Protein AF-M2MR35-F1 (afdb_monomer_lite)

Structure (mmCIF, N/CA/C/O backbone):
data_AF-M2MR35-F1
#
_entry.id   AF-M2MR35-F1
#
loop_
_atom_site.group_PDB
_atom_site.id
_atom_site.type_symbol
_atom_site.label_atom_id
_atom_site.label_alt_id
_atom_site.label_comp_id
_atom_site.label_asym_id
_atom_site.label_entity_id
_atom_site.label_seq_id
_atom_site.pdbx_PDB_ins_code
_atom_site.Cartn_x
_atom_site.Cartn_y
_atom_site.Cartn_z
_atom_site.occupancy
_atom_site.B_iso_or_equiv
_atom_site.auth_seq_id
_atom_site.auth_comp_id
_atom_site.auth_asym_id
_atom_site.auth_atom_id
_atom_site.pdbx_PDB_model_num
ATOM 1 N N . MET A 1 1 ? 11.021 -14.041 -24.058 1.00 73.75 1 MET A N 1
ATOM 2 C CA . MET A 1 1 ? 11.510 -12.742 -24.565 1.00 73.75 1 MET A CA 1
ATOM 3 C C . MET A 1 1 ? 12.228 -12.062 -23.412 1.00 73.75 1 MET A C 1
ATOM 5 O O . MET A 1 1 ? 11.643 -12.009 -22.340 1.00 73.75 1 MET A O 1
ATOM 9 N N . ASP A 1 2 ? 13.480 -11.635 -23.584 1.00 91.75 2 ASP A N 1
ATOM 10 C CA . ASP A 1 2 ? 14.210 -10.903 -22.538 1.00 91.75 2 ASP A CA 1
ATOM 11 C C . ASP A 1 2 ? 13.987 -9.398 -22.719 1.00 91.75 2 ASP A C 1
ATOM 13 O O . ASP A 1 2 ? 14.607 -8.738 -23.559 1.00 91.75 2 ASP A O 1
ATOM 17 N N . THR A 1 3 ? 13.042 -8.866 -21.951 1.00 89.44 3 THR A N 1
ATOM 18 C CA . THR A 1 3 ? 12.649 -7.457 -21.991 1.00 89.44 3 THR A CA 1
ATOM 19 C C . THR A 1 3 ? 13.750 -6.545 -21.454 1.00 89.44 3 THR A C 1
ATOM 21 O O . THR A 1 3 ? 13.911 -5.430 -21.946 1.00 89.44 3 THR A O 1
ATOM 24 N N . GLY A 1 4 ? 14.539 -7.013 -20.481 1.00 91.06 4 GLY A N 1
ATOM 25 C CA . GLY A 1 4 ? 15.623 -6.235 -19.885 1.00 91.06 4 GLY A CA 1
ATOM 26 C C . GLY A 1 4 ? 16.752 -5.998 -20.884 1.00 91.06 4 GLY A C 1
ATOM 27 O O . GLY A 1 4 ? 17.189 -4.861 -21.071 1.00 91.06 4 GLY A O 1
ATOM 28 N N . ALA A 1 5 ? 17.167 -7.049 -21.595 1.00 94.25 5 ALA A N 1
ATOM 29 C CA . ALA A 1 5 ? 18.158 -6.936 -22.663 1.00 94.25 5 ALA A CA 1
ATOM 30 C C . ALA A 1 5 ? 17.674 -6.039 -23.815 1.00 94.25 5 ALA A C 1
ATOM 32 O O . ALA A 1 5 ? 18.457 -5.261 -24.362 1.00 94.25 5 ALA A O 1
ATOM 33 N N . TYR A 1 6 ? 16.388 -6.110 -24.171 1.00 94.94 6 TYR A N 1
ATOM 34 C CA . TYR A 1 6 ? 15.805 -5.246 -25.199 1.00 94.94 6 TYR A CA 1
ATOM 35 C C . TYR A 1 6 ? 15.816 -3.766 -24.791 1.00 94.94 6 TYR A C 1
ATOM 37 O O . TYR A 1 6 ? 16.275 -2.925 -25.558 1.00 94.94 6 TYR A O 1
ATOM 45 N N . LEU A 1 7 ? 15.382 -3.439 -23.571 1.00 93.12 7 LEU A N 1
ATOM 46 C CA . LEU A 1 7 ? 15.344 -2.055 -23.087 1.00 93.12 7 LEU A CA 1
ATOM 47 C C . LEU A 1 7 ? 16.744 -1.444 -22.961 1.00 93.12 7 LEU A C 1
ATOM 49 O O . LEU A 1 7 ? 16.938 -0.279 -23.301 1.00 93.12 7 LEU A O 1
ATOM 53 N N . ARG A 1 8 ? 17.744 -2.231 -22.547 1.00 93.19 8 ARG A N 1
ATOM 54 C CA . ARG A 1 8 ? 19.142 -1.772 -22.501 1.00 93.19 8 ARG A CA 1
ATOM 55 C C . ARG A 1 8 ? 19.689 -1.433 -23.886 1.00 93.19 8 ARG A C 1
ATOM 57 O O . ARG A 1 8 ? 20.369 -0.425 -24.037 1.00 93.19 8 ARG A O 1
ATOM 64 N N . LYS A 1 9 ? 19.342 -2.218 -24.915 1.00 94.56 9 LYS A N 1
ATOM 65 C CA . LYS A 1 9 ? 19.669 -1.884 -26.316 1.00 94.56 9 LYS A CA 1
ATOM 66 C C . LYS A 1 9 ? 19.029 -0.569 -26.771 1.00 94.56 9 LYS A C 1
ATOM 68 O O . LYS A 1 9 ? 19.589 0.096 -27.632 1.00 94.56 9 LYS A O 1
ATOM 73 N N . GLN A 1 10 ? 17.895 -0.194 -26.180 1.00 92.44 10 GLN A N 1
ATOM 74 C CA . GLN A 1 10 ? 17.200 1.073 -26.431 1.00 92.44 10 GLN A CA 1
ATOM 75 C C . GLN A 1 10 ? 17.693 2.229 -25.535 1.00 92.44 10 GLN A C 1
ATOM 77 O O . GLN A 1 10 ? 17.080 3.291 -25.507 1.00 92.44 10 GLN A O 1
ATOM 82 N N . GLY A 1 11 ? 18.793 2.046 -24.795 1.00 90.81 11 GLY A N 1
ATOM 83 C CA . GLY A 1 11 ? 19.408 3.105 -23.990 1.00 90.81 11 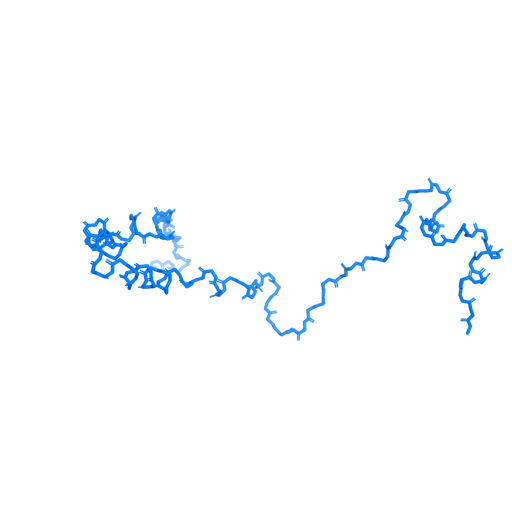GLY A CA 1
ATOM 84 C C . GLY A 1 11 ? 18.918 3.196 -22.544 1.00 90.81 11 GLY A C 1
ATOM 85 O O . GLY A 1 11 ? 19.295 4.127 -21.834 1.00 90.81 11 GLY A O 1
ATOM 86 N N . TRP A 1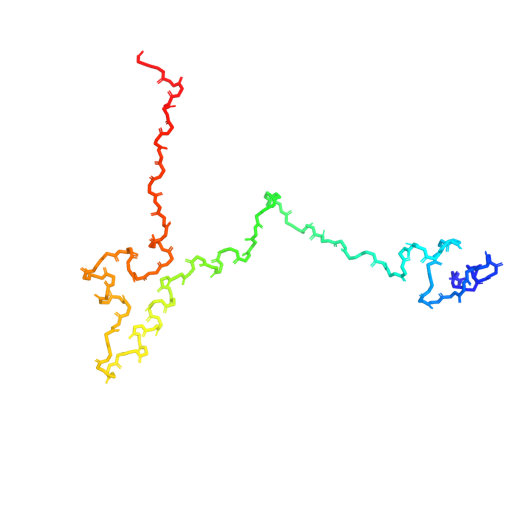 12 ? 18.115 2.242 -22.064 1.00 92.62 12 TRP A N 1
ATOM 87 C CA . TRP A 1 12 ? 17.792 2.177 -20.639 1.00 92.62 12 TRP A CA 1
ATOM 88 C C . TRP A 1 12 ? 19.016 1.756 -19.815 1.00 92.62 12 TRP A C 1
ATOM 90 O O . TRP A 1 12 ? 19.657 0.744 -20.097 1.00 92.62 12 TRP A O 1
ATOM 100 N N . LEU A 1 13 ? 19.300 2.504 -18.748 1.00 90.31 13 LEU A N 1
ATOM 101 C CA . LEU A 1 13 ? 20.455 2.291 -17.863 1.00 90.31 13 LEU A CA 1
ATOM 102 C C . LEU A 1 13 ? 20.337 1.034 -16.978 1.00 90.31 13 LEU A C 1
ATOM 104 O O . LEU A 1 13 ? 21.307 0.635 -16.335 1.00 90.31 13 LEU A O 1
ATOM 108 N N . GLY A 1 14 ? 19.169 0.389 -16.959 1.00 90.62 14 GLY A N 1
ATOM 109 C CA . GLY A 1 14 ? 18.901 -0.817 -16.180 1.00 90.62 14 GLY A CA 1
ATOM 110 C C . GLY A 1 14 ? 18.214 -0.540 -14.845 1.00 90.62 14 GLY A C 1
ATOM 111 O O . GLY A 1 14 ? 17.762 0.574 -14.565 1.00 90.62 14 GLY A O 1
ATOM 112 N N . ASP A 1 15 ? 18.116 -1.581 -14.020 1.00 89.06 15 ASP A N 1
ATOM 113 C CA . ASP A 1 15 ? 17.369 -1.534 -12.765 1.00 89.06 15 ASP A CA 1
ATOM 114 C C . ASP A 1 15 ? 17.819 -0.380 -11.860 1.00 89.06 15 ASP A C 1
ATOM 116 O O . ASP A 1 15 ? 18.998 -0.033 -11.775 1.00 89.06 15 ASP A O 1
ATOM 120 N N . GLY A 1 16 ? 16.852 0.257 -11.200 1.00 87.94 16 GLY A N 1
ATOM 121 C CA . GLY A 1 16 ? 17.085 1.452 -10.385 1.00 87.94 16 GLY A CA 1
ATOM 122 C C . GLY A 1 16 ? 17.079 2.773 -11.164 1.00 87.94 16 GLY A C 1
ATOM 123 O O . GLY A 1 16 ? 17.061 3.836 -10.537 1.00 87.94 16 GLY A O 1
ATOM 124 N N . HIS A 1 17 ? 17.005 2.734 -12.497 1.00 89.94 17 HIS A N 1
ATOM 125 C CA . HIS A 1 17 ? 16.874 3.916 -13.345 1.00 89.94 17 HIS A CA 1
ATOM 126 C C . HIS A 1 17 ? 15.488 3.984 -13.983 1.00 89.94 17 HIS A C 1
ATOM 128 O O . HIS A 1 17 ? 14.904 2.968 -14.360 1.00 89.94 17 HIS A O 1
ATOM 134 N N . SER A 1 18 ? 14.953 5.197 -14.107 1.00 91.50 18 SER A N 1
ATOM 135 C CA . SER A 1 18 ? 13.700 5.420 -14.822 1.00 91.50 18 SER A CA 1
ATOM 136 C C . SER A 1 18 ? 13.884 5.164 -16.315 1.00 91.50 18 SER A C 1
ATOM 138 O O . SER A 1 18 ? 14.987 5.300 -16.839 1.00 91.50 18 SER A O 1
ATOM 140 N N . LEU A 1 19 ? 12.788 4.863 -17.009 1.00 90.38 19 LEU A N 1
ATOM 141 C CA . LEU A 1 19 ? 12.762 4.866 -18.478 1.00 90.38 19 LEU A CA 1
ATOM 142 C C . LEU A 1 19 ? 12.783 6.286 -19.067 1.00 90.38 19 LEU A C 1
ATOM 144 O O . LEU A 1 19 ? 13.000 6.456 -20.259 1.00 90.38 19 LEU A O 1
ATOM 148 N N . ASP A 1 20 ? 12.546 7.300 -18.236 1.00 89.06 20 ASP A N 1
ATOM 149 C CA . A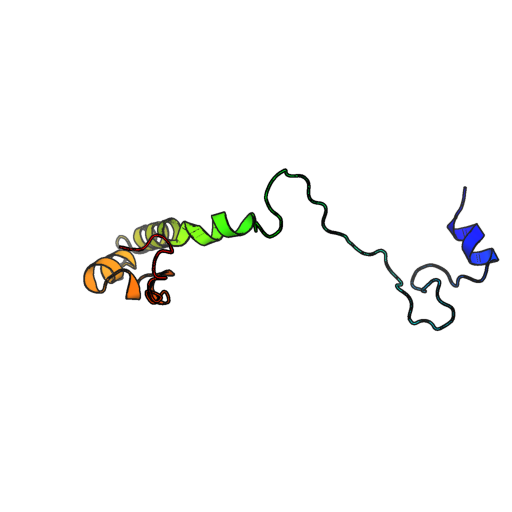SP A 1 20 ? 12.624 8.704 -18.625 1.00 89.06 20 ASP A CA 1
ATOM 150 C C . ASP A 1 20 ? 14.077 9.158 -18.844 1.00 89.06 20 ASP A C 1
ATOM 152 O O . ASP A 1 20 ? 14.967 8.830 -18.055 1.00 89.06 20 ASP A O 1
ATOM 156 N N . HIS A 1 21 ? 14.278 9.988 -19.867 1.00 82.75 21 HIS A N 1
ATOM 157 C CA . HIS A 1 21 ? 15.555 10.601 -20.222 1.00 82.75 21 HIS A CA 1
ATOM 158 C C . HIS A 1 21 ? 15.997 11.689 -19.234 1.00 82.75 21 HIS A C 1
ATOM 160 O O . HIS A 1 21 ? 17.189 11.959 -19.117 1.00 82.75 21 HIS A O 1
ATOM 166 N N . THR A 1 22 ? 15.060 12.318 -18.513 1.00 85.94 22 THR A N 1
ATOM 167 C CA . THR A 1 22 ? 15.366 13.416 -17.575 1.00 85.94 22 THR A CA 1
ATOM 168 C C . THR A 1 22 ? 15.612 12.952 -16.136 1.00 85.94 22 THR A C 1
ATOM 170 O O . THR A 1 22 ? 15.880 13.770 -15.256 1.00 85.94 22 THR A O 1
ATOM 173 N N . GLY A 1 23 ? 15.527 11.640 -15.881 1.00 80.94 23 GLY A N 1
ATOM 174 C CA . GLY A 1 23 ? 15.739 11.042 -14.560 1.00 80.94 23 GLY A CA 1
ATOM 175 C C . GLY A 1 23 ? 14.630 11.327 -13.540 1.00 80.94 23 GLY A C 1
ATOM 176 O O . GLY A 1 23 ? 14.794 10.998 -12.363 1.00 80.94 23 GLY A O 1
ATOM 177 N N . LYS A 1 24 ? 13.509 11.925 -13.968 1.00 88.56 24 LYS A N 1
ATOM 178 C CA . LYS A 1 24 ? 12.358 12.275 -13.115 1.00 88.56 24 LYS A CA 1
ATOM 179 C C . LYS A 1 24 ? 11.262 11.210 -13.130 1.00 88.56 24 LYS A C 1
ATOM 181 O O . LYS A 1 24 ? 10.319 11.286 -12.346 1.00 88.56 24 LYS A O 1
ATOM 186 N N . GLY A 1 25 ? 11.369 10.228 -14.022 1.00 89.56 25 GLY A N 1
ATOM 187 C CA . GLY A 1 25 ? 10.404 9.144 -14.139 1.00 89.56 25 GLY A CA 1
ATOM 188 C C . GLY A 1 25 ? 10.399 8.190 -12.941 1.00 89.56 25 GLY A C 1
ATOM 189 O O . GLY A 1 25 ? 11.330 8.116 -12.136 1.00 89.56 25 GLY A O 1
ATOM 190 N N . ILE A 1 26 ? 9.336 7.395 -12.855 1.00 90.50 26 ILE A N 1
ATOM 191 C CA . ILE A 1 26 ? 9.212 6.333 -11.858 1.00 90.50 26 ILE A CA 1
ATOM 192 C C . ILE A 1 26 ? 10.273 5.245 -12.085 1.00 90.50 26 ILE A C 1
ATOM 194 O O . ILE A 1 26 ? 10.458 4.741 -13.190 1.00 90.50 26 ILE A O 1
ATOM 198 N N . LYS A 1 27 ? 10.986 4.887 -11.014 1.00 91.81 27 LYS A N 1
ATOM 199 C CA . LYS A 1 27 ? 12.025 3.838 -11.011 1.00 91.81 27 LYS A CA 1
ATOM 200 C C . LYS A 1 27 ? 11.489 2.474 -10.578 1.00 91.81 27 LYS A C 1
ATOM 202 O O . LYS A 1 27 ? 12.150 1.460 -10.763 1.00 91.81 27 LYS A O 1
ATOM 207 N N . ARG A 1 28 ? 10.321 2.461 -9.932 1.00 89.06 28 ARG A N 1
ATOM 208 C CA . ARG A 1 28 ? 9.664 1.267 -9.398 1.00 89.06 28 ARG A CA 1
ATOM 209 C C . ARG A 1 28 ? 8.205 1.244 -9.854 1.00 89.06 28 ARG A C 1
ATOM 211 O O . ARG A 1 28 ? 7.612 2.319 -9.966 1.00 89.06 28 ARG A O 1
ATOM 218 N N . PRO A 1 29 ? 7.626 0.056 -10.094 1.00 88.75 29 PRO A N 1
ATOM 219 C CA . PRO A 1 29 ? 6.211 -0.070 -10.412 1.00 88.75 29 PRO A CA 1
ATOM 220 C C . PRO A 1 29 ? 5.332 0.527 -9.312 1.00 88.75 29 PRO A C 1
ATOM 222 O O . PRO A 1 29 ? 5.648 0.425 -8.125 1.00 88.75 29 PRO A O 1
ATOM 225 N N . LEU A 1 30 ? 4.213 1.128 -9.712 1.00 90.62 30 LEU A N 1
ATOM 226 C CA . LEU A 1 30 ? 3.215 1.606 -8.766 1.00 90.62 30 LEU A CA 1
ATOM 227 C C . LEU A 1 30 ? 2.462 0.414 -8.177 1.00 90.62 30 LEU A C 1
ATOM 229 O O . LEU A 1 30 ? 1.943 -0.432 -8.906 1.00 90.62 30 LEU A O 1
ATOM 233 N N . LEU A 1 31 ? 2.373 0.376 -6.851 1.00 93.38 31 LEU A N 1
ATOM 234 C CA . LEU A 1 31 ? 1.475 -0.540 -6.164 1.00 93.38 31 LEU A CA 1
ATOM 235 C C . LEU A 1 31 ? 0.080 0.076 -6.165 1.00 93.38 31 LEU A C 1
ATOM 237 O O . LEU A 1 31 ? -0.150 1.118 -5.554 1.00 93.38 31 LEU A O 1
ATOM 241 N N . VAL A 1 32 ? -0.845 -0.568 -6.871 1.00 90.19 32 VAL A N 1
ATOM 242 C CA . VAL A 1 32 ? -2.241 -0.138 -6.942 1.00 90.19 32 VAL A CA 1
ATOM 243 C C . VAL A 1 32 ? -3.075 -1.038 -6.042 1.00 90.19 32 VAL A C 1
ATOM 245 O O . VAL A 1 32 ? -2.977 -2.264 -6.107 1.00 90.19 32 VAL A O 1
ATOM 248 N N . SER A 1 33 ? -3.908 -0.428 -5.199 1.00 85.69 33 SER A N 1
ATOM 249 C CA . SER A 1 33 ? -4.860 -1.177 -4.383 1.00 85.69 33 SER A CA 1
ATOM 250 C C . SER A 1 33 ? -5.897 -1.849 -5.281 1.00 85.69 33 SER A C 1
ATOM 252 O O . SER A 1 33 ? -6.565 -1.189 -6.079 1.00 85.69 33 SER A O 1
ATOM 254 N N . LYS A 1 34 ? -6.041 -3.171 -5.157 1.00 86.75 34 LYS A N 1
ATOM 255 C CA . LYS A 1 34 ? -7.053 -3.939 -5.883 1.00 86.75 34 LYS A CA 1
ATOM 256 C C . LYS A 1 34 ? -8.294 -4.104 -5.014 1.00 86.75 34 LYS A C 1
ATOM 258 O O . LYS A 1 34 ? -8.238 -4.726 -3.954 1.00 86.75 34 LYS A O 1
ATOM 263 N N . LYS A 1 35 ? -9.438 -3.630 -5.509 1.00 85.00 35 LYS A N 1
ATOM 264 C CA . LYS A 1 35 ? -10.745 -3.937 -4.923 1.00 85.00 35 LYS A CA 1
ATOM 265 C C . LYS A 1 35 ? -11.166 -5.348 -5.331 1.00 85.00 35 LYS A C 1
ATOM 267 O O . LYS A 1 35 ? -11.297 -5.640 -6.515 1.00 85.00 35 LYS A O 1
ATOM 272 N N . VAL A 1 36 ? -11.332 -6.226 -4.347 1.00 86.44 36 VAL A N 1
ATOM 273 C CA . VAL A 1 36 ? -11.717 -7.639 -4.552 1.00 86.44 36 VAL A CA 1
ATOM 274 C C . VAL A 1 36 ? -13.172 -7.897 -4.131 1.00 86.44 36 VAL A C 1
ATOM 276 O O . VAL A 1 36 ? -13.707 -8.971 -4.364 1.00 86.44 36 VAL A O 1
ATOM 279 N N . ASP A 1 37 ? -13.839 -6.912 -3.532 1.00 82.62 37 ASP A N 1
ATOM 280 C CA . ASP A 1 37 ? -15.208 -7.033 -3.030 1.00 82.62 37 ASP A CA 1
ATOM 281 C C . ASP A 1 37 ? -16.230 -6.242 -3.859 1.00 82.62 37 ASP A C 1
ATOM 283 O O . ASP A 1 37 ? -15.892 -5.473 -4.762 1.00 82.62 37 ASP A O 1
ATOM 287 N N . VAL A 1 38 ? -17.502 -6.403 -3.494 1.00 86.38 38 VAL A N 1
ATOM 288 C CA . VAL A 1 38 ? -18.655 -5.692 -4.071 1.00 86.38 38 VAL A CA 1
ATOM 289 C C . VAL A 1 38 ? -19.050 -4.468 -3.219 1.00 86.38 38 VAL A C 1
ATOM 291 O O . VAL A 1 38 ? -20.027 -3.793 -3.511 1.00 86.38 38 VAL A O 1
ATOM 294 N N . LEU A 1 39 ? -18.286 -4.130 -2.172 1.00 82.81 39 LEU A N 1
ATOM 295 C CA . LEU A 1 39 ? -18.638 -3.053 -1.234 1.00 82.81 39 LEU A CA 1
ATOM 296 C C . LEU A 1 39 ? -18.483 -1.663 -1.871 1.00 82.81 39 LEU A C 1
ATOM 298 O O . LEU A 1 39 ? -17.830 -1.508 -2.901 1.00 82.81 39 LEU A O 1
ATOM 302 N N . GLY A 1 40 ? -19.075 -0.633 -1.267 1.00 81.12 40 GLY A N 1
ATOM 303 C CA . GLY A 1 40 ? -18.881 0.749 -1.714 1.00 81.12 40 GLY A CA 1
ATOM 304 C C . GLY A 1 40 ? -17.412 1.187 -1.631 1.00 81.12 40 GLY A C 1
ATOM 305 O O . GLY A 1 40 ? -16.661 0.742 -0.761 1.00 81.12 40 GLY A O 1
ATOM 306 N N . VAL A 1 41 ? -16.988 2.071 -2.537 1.00 79.88 41 VAL A N 1
ATOM 307 C CA . VAL A 1 41 ? -15.660 2.704 -2.462 1.00 79.88 41 VAL A CA 1
ATOM 308 C C . VAL A 1 41 ? -15.591 3.566 -1.197 1.00 79.88 41 VAL A C 1
ATOM 310 O O . VAL A 1 41 ? -16.536 4.283 -0.887 1.00 79.88 41 VAL A O 1
ATOM 313 N N . GLY A 1 42 ? -14.483 3.483 -0.455 1.00 72.75 42 GLY A N 1
ATOM 314 C CA . GLY A 1 42 ? -14.292 4.214 0.807 1.00 72.75 42 GLY A CA 1
ATOM 315 C C . GLY A 1 42 ? -14.716 3.450 2.066 1.00 72.75 42 GLY A C 1
ATOM 316 O O . GLY A 1 42 ? -14.472 3.928 3.172 1.00 72.75 42 GLY A O 1
ATOM 317 N N . LEU A 1 43 ? -15.288 2.246 1.930 1.00 69.00 43 LEU A N 1
ATOM 318 C CA . LEU A 1 43 ? -15.593 1.397 3.079 1.00 69.00 43 LEU A CA 1
ATOM 319 C C . LEU A 1 43 ? -14.301 0.765 3.626 1.00 69.00 43 LEU A C 1
ATOM 321 O O . LEU A 1 43 ? -13.809 -0.253 3.133 1.00 69.00 43 LEU A O 1
ATOM 325 N N . ASN A 1 44 ? -13.722 1.389 4.648 1.00 66.06 44 ASN A N 1
ATOM 326 C CA . ASN A 1 44 ? -12.543 0.873 5.331 1.00 66.06 44 ASN A CA 1
ATOM 327 C C . ASN A 1 44 ? -12.924 -0.373 6.148 1.00 66.06 44 ASN A C 1
ATOM 329 O O . ASN A 1 44 ? -13.528 -0.277 7.212 1.00 66.06 44 ASN A O 1
ATOM 333 N N . LYS A 1 45 ? -12.530 -1.567 5.681 1.00 60.84 45 LYS A N 1
ATOM 334 C CA . LYS A 1 45 ? -12.772 -2.841 6.397 1.00 60.84 45 LYS A CA 1
ATOM 335 C C . LYS A 1 45 ? -12.213 -2.852 7.823 1.00 60.84 45 LYS A C 1
ATOM 337 O O . LYS A 1 45 ? -12.728 -3.556 8.683 1.00 60.84 45 LYS A O 1
ATOM 342 N N . HIS A 1 46 ? -11.179 -2.053 8.079 1.00 58.88 46 HIS A N 1
ATOM 343 C CA . HIS A 1 46 ? -10.568 -1.921 9.399 1.00 58.88 46 HIS A CA 1
ATOM 344 C C . HIS A 1 46 ? -11.381 -1.060 10.377 1.00 58.88 46 HIS A C 1
ATOM 346 O O . HIS A 1 46 ? -11.123 -1.126 11.576 1.00 58.88 46 HIS A O 1
ATOM 352 N N . THR A 1 47 ? -12.385 -0.305 9.915 1.00 57.34 47 THR A N 1
ATOM 353 C CA . THR A 1 47 ? -13.224 0.512 10.805 1.00 57.34 47 THR A CA 1
ATOM 354 C C . THR A 1 47 ? -14.101 -0.353 11.715 1.00 57.34 47 THR A C 1
ATOM 356 O O . THR A 1 47 ? -14.247 -0.053 12.896 1.00 57.34 47 THR A O 1
ATOM 359 N N . ALA A 1 48 ? -14.553 -1.517 11.237 1.00 54.81 48 ALA A N 1
ATOM 360 C CA . ALA A 1 48 ? -15.311 -2.463 12.062 1.00 54.81 48 ALA A CA 1
ATOM 361 C C . ALA A 1 48 ? -14.499 -3.012 13.259 1.00 54.81 48 ALA A C 1
ATOM 363 O O . ALA A 1 48 ? -15.071 -3.437 14.261 1.00 54.81 48 ALA A O 1
ATOM 364 N N . VAL A 1 49 ? -13.160 -2.981 13.183 1.00 54.50 49 VAL A N 1
ATOM 365 C CA . VAL A 1 49 ? -12.270 -3.351 14.299 1.00 54.50 49 VAL A CA 1
ATOM 366 C C . VAL A 1 49 ? -12.054 -2.166 15.253 1.00 54.50 49 VAL A C 1
ATOM 368 O O . VAL A 1 49 ? -11.896 -2.374 16.455 1.00 54.50 49 VAL A O 1
ATOM 371 N N . SER A 1 50 ? -12.116 -0.917 14.769 1.00 55.50 50 SER A N 1
ATOM 372 C CA . SER A 1 50 ? -12.119 0.270 15.642 1.00 55.50 50 SER A CA 1
ATOM 373 C C . SER A 1 50 ? -13.431 0.468 16.415 1.00 55.50 50 SER A C 1
ATOM 375 O O . SER A 1 50 ? -13.413 1.105 17.467 1.00 55.50 50 SER A O 1
ATOM 377 N N . ASP A 1 51 ? -14.535 -0.134 15.962 1.00 57.47 51 ASP A N 1
ATOM 378 C CA . ASP A 1 51 ? -15.857 -0.044 16.607 1.00 57.47 51 ASP A CA 1
ATOM 379 C C . ASP A 1 51 ? -15.995 -0.904 17.879 1.00 57.47 51 ASP A C 1
ATOM 381 O O . ASP A 1 51 ? -16.993 -0.837 18.597 1.00 57.47 51 ASP A O 1
ATOM 385 N N . GLN A 1 52 ? -14.975 -1.686 18.233 1.00 73.56 52 GLN A N 1
ATOM 386 C CA . GLN A 1 52 ? -14.988 -2.573 19.401 1.00 73.56 52 GLN A CA 1
ATOM 387 C C . GLN A 1 52 ? -14.519 -1.886 20.695 1.00 73.56 52 GLN A C 1
ATOM 389 O O . GLN A 1 52 ? -13.862 -2.486 21.550 1.00 73.56 52 GLN A O 1
ATOM 394 N N . TRP A 1 53 ? -14.855 -0.607 20.869 1.00 70.12 53 TRP A N 1
ATOM 395 C CA . TRP A 1 53 ? -14.529 0.155 22.081 1.00 70.12 53 TRP A CA 1
ATOM 396 C C . TRP A 1 53 ? -15.057 -0.532 23.355 1.00 70.12 53 TRP A C 1
ATOM 398 O O . TRP A 1 53 ? -14.391 -0.519 24.390 1.00 70.12 53 TRP A O 1
ATOM 408 N N . TRP A 1 54 ? -16.220 -1.182 23.260 1.00 72.38 54 TRP A N 1
ATOM 409 C CA . TRP A 1 54 ? -16.863 -1.894 24.360 1.00 72.38 54 TRP A CA 1
ATOM 410 C C . TRP A 1 54 ? -16.085 -3.153 24.770 1.00 72.38 54 TRP A C 1
ATOM 412 O O . TRP A 1 54 ? -15.934 -3.402 25.961 1.00 72.38 54 TRP A O 1
ATOM 422 N N . LEU A 1 55 ? -15.514 -3.899 23.814 1.00 80.50 55 LEU A N 1
ATOM 423 C CA . LEU A 1 55 ? -14.660 -5.067 24.082 1.00 80.50 55 LEU A CA 1
ATOM 424 C C . LEU A 1 55 ? -13.386 -4.663 24.819 1.00 80.50 55 LEU A C 1
ATOM 426 O O . LEU A 1 55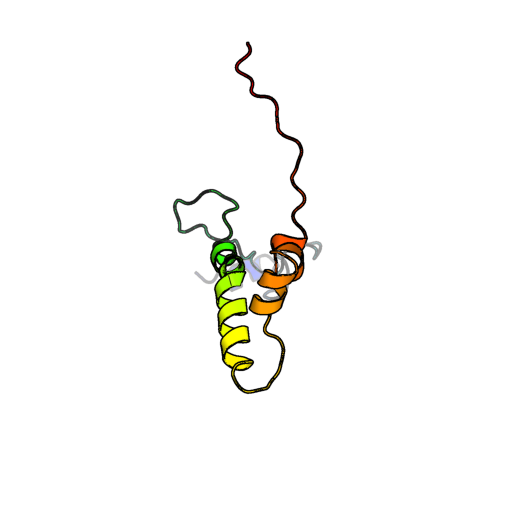 ? -12.968 -5.344 25.750 1.00 80.50 55 LEU A O 1
ATOM 430 N N . ARG A 1 56 ? -12.792 -3.523 24.446 1.00 77.25 56 ARG A N 1
ATOM 431 C CA . ARG A 1 56 ? -11.622 -2.976 25.146 1.00 77.25 56 ARG A CA 1
ATOM 432 C C . ARG A 1 56 ? -11.966 -2.536 26.567 1.00 77.25 56 ARG A C 1
ATOM 434 O O . ARG A 1 56 ? -11.210 -2.838 27.483 1.00 77.25 56 ARG A O 1
ATOM 441 N N . ALA A 1 57 ? -13.093 -1.847 26.751 1.00 76.50 57 ALA A N 1
ATOM 442 C CA . ALA A 1 57 ? -13.560 -1.438 28.075 1.00 76.50 57 ALA A CA 1
ATOM 443 C C . ALA A 1 57 ? -13.883 -2.653 28.965 1.00 76.50 57 ALA A C 1
ATOM 445 O O . ALA A 1 57 ? -13.567 -2.647 30.153 1.00 76.50 57 ALA A O 1
ATOM 446 N N . PHE A 1 58 ? -14.453 -3.710 28.380 1.00 81.56 58 PHE A N 1
ATOM 447 C CA . PHE A 1 58 ? -14.728 -4.977 29.054 1.00 81.56 58 PHE A CA 1
ATOM 448 C C . PHE A 1 58 ? -13.440 -5.708 29.472 1.00 81.56 58 PHE A C 1
ATOM 450 O O . PHE A 1 58 ? -13.299 -6.065 30.640 1.00 81.56 58 PHE A O 1
ATOM 457 N N . ASP A 1 59 ? -12.463 -5.855 28.569 1.00 85.38 59 ASP A N 1
ATOM 458 C CA . ASP A 1 59 ? -11.151 -6.460 28.863 1.00 85.38 59 ASP A CA 1
ATOM 459 C C . ASP A 1 59 ? -10.373 -5.672 29.933 1.00 85.38 59 ASP A C 1
ATOM 461 O O . ASP A 1 59 ? -9.789 -6.244 30.854 1.00 85.38 59 ASP A O 1
ATOM 465 N N . GLN A 1 60 ? -10.415 -4.338 29.876 1.00 81.44 60 GLN A N 1
ATOM 466 C CA . GLN A 1 60 ? -9.848 -3.484 30.925 1.00 81.44 60 GLN A CA 1
ATOM 467 C C . GLN A 1 60 ? -10.562 -3.662 32.269 1.00 81.44 60 GLN A C 1
ATOM 469 O O . GLN A 1 60 ? -9.903 -3.686 33.306 1.00 81.44 60 GLN A O 1
ATOM 474 N N . GLY A 1 61 ? -11.888 -3.819 32.259 1.00 82.31 61 GLY A N 1
ATOM 475 C CA . GLY A 1 61 ? -12.667 -4.129 33.455 1.00 82.31 61 GLY A CA 1
ATOM 476 C C . GLY A 1 61 ? -12.242 -5.448 34.099 1.00 82.31 61 GLY A C 1
ATOM 477 O O . GLY A 1 61 ? -12.022 -5.486 35.306 1.00 82.31 61 GLY A O 1
ATOM 478 N N . LEU A 1 62 ? -12.044 -6.501 33.299 1.00 84.94 62 LEU A N 1
ATOM 479 C CA . LEU A 1 62 ? -11.553 -7.795 33.786 1.00 84.94 62 LEU A CA 1
ATOM 480 C C . LEU A 1 62 ? -10.141 -7.698 34.375 1.00 84.94 62 LEU A C 1
ATOM 482 O O . LEU A 1 62 ? -9.878 -8.278 35.422 1.00 84.94 62 LEU A O 1
ATOM 486 N N . LYS A 1 63 ? -9.243 -6.929 33.753 1.00 84.44 63 LYS A N 1
ATOM 487 C CA . LYS A 1 63 ? -7.880 -6.706 34.269 1.00 84.44 63 LYS A CA 1
ATOM 488 C C . LYS A 1 63 ? -7.848 -5.917 35.579 1.00 84.44 63 LYS A C 1
ATOM 490 O O . LYS A 1 63 ? -6.949 -6.122 36.387 1.00 84.44 63 LYS A O 1
ATOM 495 N N . ALA A 1 64 ? -8.803 -5.012 35.784 1.00 80.56 64 ALA A N 1
ATOM 496 C CA . ALA A 1 64 ? -8.938 -4.245 37.021 1.00 80.56 64 ALA A CA 1
ATOM 497 C C . ALA A 1 64 ? -9.672 -5.019 38.136 1.00 80.56 64 ALA A C 1
ATOM 499 O O . ALA A 1 64 ? -9.702 -4.583 39.290 1.00 80.56 64 ALA A O 1
ATOM 500 N N . LEU A 1 65 ? -10.269 -6.172 37.818 1.00 80.62 65 LEU A N 1
ATOM 501 C CA . LEU A 1 6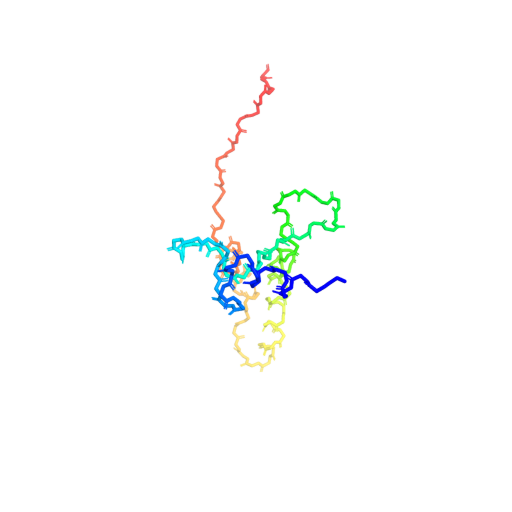5 ? -11.018 -6.972 38.775 1.00 80.62 65 LEU A CA 1
ATOM 502 C C . LEU A 1 65 ? -10.070 -7.534 39.845 1.00 80.62 65 LEU A C 1
ATOM 504 O O . LEU A 1 65 ? -9.167 -8.311 39.554 1.00 80.62 65 LEU A O 1
ATOM 508 N N . GLY A 1 66 ? -10.279 -7.125 41.097 1.00 77.69 66 GLY A N 1
ATOM 509 C CA . GLY A 1 66 ? -9.471 -7.562 42.241 1.00 77.69 66 GLY A CA 1
ATOM 510 C C . GLY A 1 66 ? -8.207 -6.737 42.509 1.00 77.69 66 GLY A C 1
ATOM 511 O O . GLY A 1 66 ? -7.553 -6.973 43.520 1.00 77.69 66 GLY A O 1
ATOM 512 N N . THR A 1 67 ? -7.878 -5.739 41.680 1.00 82.06 67 THR A N 1
ATOM 513 C CA . THR A 1 67 ? -6.714 -4.853 41.903 1.00 82.06 67 THR A CA 1
ATOM 514 C C . THR A 1 67 ? -7.051 -3.590 42.705 1.00 82.06 67 THR A C 1
ATOM 516 O O . THR A 1 67 ? -6.158 -2.814 43.038 1.00 82.06 67 THR A O 1
ATOM 519 N N . GLY A 1 68 ? -8.335 -3.360 43.007 1.00 75.75 68 GLY A N 1
ATOM 520 C CA . GLY A 1 68 ? -8.821 -2.159 43.699 1.00 75.75 68 GLY A CA 1
ATOM 521 C C . GLY A 1 68 ? -8.834 -0.892 42.834 1.00 75.75 68 GLY A C 1
ATOM 522 O O . GLY A 1 68 ? -9.191 0.177 43.325 1.00 75.75 68 GLY A O 1
ATOM 523 N N . GLN A 1 69 ? -8.461 -0.993 41.555 1.00 76.69 69 GLN A N 1
ATOM 524 C CA . GLN A 1 69 ? -8.501 0.121 40.612 1.00 76.69 69 GLN A CA 1
ATOM 525 C C . GLN A 1 69 ? -9.921 0.353 40.089 1.00 76.69 69 GLN A C 1
ATOM 527 O O . GLN A 1 69 ? -10.680 -0.584 39.842 1.00 76.69 69 GLN A O 1
ATOM 532 N N . GLU A 1 70 ? -10.283 1.621 39.899 1.00 73.56 70 GLU A N 1
ATOM 533 C CA . GLU A 1 70 ? -11.582 1.980 39.338 1.00 73.56 70 GLU A CA 1
ATOM 534 C C . GLU A 1 70 ? -11.635 1.594 37.852 1.00 73.56 70 GLU A C 1
ATOM 536 O O . GLU A 1 70 ? -10.825 2.044 37.041 1.00 73.56 70 GLU A O 1
ATOM 541 N N . SER A 1 71 ? -12.589 0.737 37.489 1.00 73.19 71 SER A N 1
ATOM 542 C CA . SER A 1 71 ? -12.760 0.288 36.107 1.00 73.19 71 SER A CA 1
ATOM 543 C C . SER A 1 71 ? -13.285 1.413 35.206 1.00 73.19 71 SER A C 1
ATOM 545 O O . SER A 1 71 ? -14.043 2.293 35.632 1.00 73.19 71 SER A O 1
ATOM 547 N N . VAL A 1 72 ? -12.959 1.339 33.916 1.00 71.69 72 VAL A N 1
ATOM 548 C CA . VAL A 1 72 ? -13.486 2.275 32.909 1.00 71.69 72 VAL A CA 1
ATOM 549 C C . VAL A 1 72 ? -15.019 2.236 32.879 1.00 71.69 72 VAL A C 1
ATOM 551 O O . VAL A 1 72 ? -15.660 3.277 32.770 1.00 71.69 72 VAL A O 1
ATOM 554 N N . LEU A 1 73 ? -15.625 1.061 33.080 1.00 73.31 73 LEU A N 1
ATOM 555 C CA . LEU A 1 73 ? -17.081 0.898 33.145 1.00 73.31 73 LEU A CA 1
ATOM 556 C C . LEU A 1 73 ? -17.702 1.598 34.362 1.00 73.31 73 LEU A C 1
ATOM 558 O O . LEU A 1 73 ? -18.732 2.252 34.218 1.00 73.31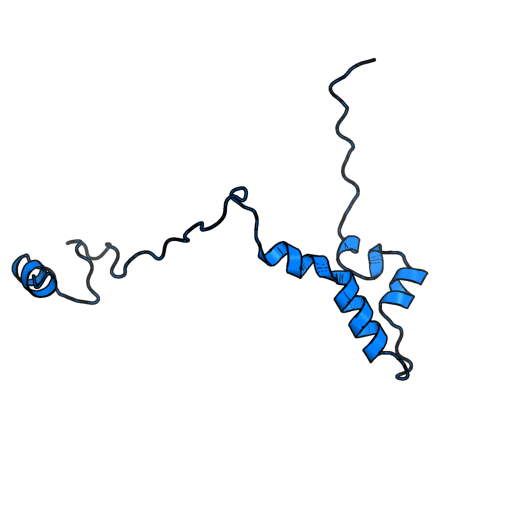 73 LEU A O 1
ATOM 562 N N . SER A 1 74 ? -17.062 1.545 35.535 1.00 76.38 74 SER A N 1
ATOM 563 C CA . SER A 1 74 ? -17.525 2.302 36.710 1.00 76.38 74 SER A CA 1
ATOM 564 C C . SER A 1 74 ? -17.450 3.817 36.499 1.00 76.38 74 SER A C 1
ATOM 566 O O . SER A 1 74 ? -18.311 4.545 36.990 1.00 76.38 74 SER A O 1
ATOM 568 N N . GLN A 1 75 ? -16.484 4.304 35.715 1.00 73.94 75 GLN A N 1
ATOM 569 C CA . GLN A 1 75 ? -16.408 5.721 35.347 1.00 73.94 75 GLN A CA 1
ATOM 570 C C . GLN A 1 75 ? -17.470 6.113 34.311 1.00 73.94 75 GLN A C 1
ATOM 572 O O . GLN A 1 75 ? -18.086 7.169 34.463 1.00 73.94 75 GLN A O 1
ATOM 577 N N . VAL A 1 76 ? -17.754 5.259 33.313 1.00 70.50 76 VAL A N 1
ATOM 578 C CA . VAL A 1 76 ? -18.900 5.438 32.392 1.00 70.50 76 VAL A CA 1
ATOM 579 C C . VAL A 1 76 ? -20.213 5.485 33.170 1.00 70.50 76 VAL A C 1
ATOM 581 O O . VAL A 1 76 ? -21.052 6.336 32.900 1.00 70.50 76 VAL A O 1
ATOM 584 N N . GLN A 1 77 ? -20.404 4.592 34.143 1.00 74.19 77 GLN A N 1
ATOM 585 C CA . GLN A 1 77 ? -21.627 4.540 34.942 1.00 74.19 77 GLN A CA 1
ATOM 586 C C . GLN A 1 77 ? -21.831 5.824 35.760 1.00 74.19 77 GLN A C 1
ATOM 588 O O . GLN A 1 77 ? -22.947 6.330 35.836 1.00 74.19 77 GLN A O 1
ATOM 593 N N . LYS A 1 78 ? -20.762 6.370 36.354 1.00 76.31 78 LYS A N 1
ATOM 594 C CA . LYS A 1 78 ? -20.826 7.585 37.185 1.00 76.31 78 LYS A CA 1
ATOM 595 C C . LYS A 1 78 ? -20.922 8.881 36.380 1.00 76.31 78 LYS A C 1
ATOM 597 O O . LYS A 1 78 ? -21.549 9.832 36.833 1.00 76.31 78 LYS A O 1
ATOM 602 N N . HIS A 1 79 ? -20.268 8.948 35.222 1.00 70.75 79 HIS A N 1
ATOM 603 C CA . HIS A 1 79 ? -20.080 10.200 34.479 1.00 70.75 79 HIS A CA 1
ATOM 604 C C . HIS A 1 79 ? -20.671 10.190 33.063 1.00 70.75 79 HIS A C 1
ATOM 606 O O . HIS A 1 79 ? -20.559 11.182 32.345 1.00 70.75 79 HIS A O 1
ATOM 612 N N . GLY A 1 80 ? -21.319 9.096 32.669 1.00 65.75 80 GLY A N 1
ATOM 613 C CA . GLY A 1 80 ? -21.867 8.893 31.335 1.00 65.75 80 GLY A CA 1
ATOM 614 C C . GLY A 1 80 ? -20.817 8.466 30.308 1.00 65.75 80 GLY A C 1
ATOM 615 O O . GLY A 1 80 ? -19.603 8.497 30.537 1.00 65.75 80 GLY A O 1
ATOM 616 N N . VAL A 1 81 ? -21.296 8.101 29.115 1.00 64.81 81 VAL A N 1
ATOM 617 C CA . VAL A 1 81 ? -20.457 7.663 27.978 1.00 64.81 81 VAL A CA 1
ATOM 618 C C . VAL A 1 81 ? -19.463 8.753 27.540 1.00 64.81 81 VAL A C 1
ATOM 620 O O . VAL A 1 81 ? -18.480 8.466 26.860 1.00 64.81 81 VAL A O 1
ATOM 623 N N . SER A 1 82 ? -19.667 9.997 27.990 1.00 61.47 82 SER A N 1
ATOM 624 C CA . SER A 1 82 ? -18.792 11.126 27.698 1.00 61.47 82 SER A CA 1
ATOM 625 C C . SER A 1 82 ? -17.394 11.020 28.314 1.00 61.47 82 SER A C 1
ATOM 627 O O . SER A 1 82 ? -16.445 11.587 27.776 1.00 61.47 82 SER A O 1
ATOM 629 N N . ARG A 1 83 ? -17.242 10.281 29.422 1.00 58.81 83 ARG A N 1
ATOM 630 C CA . ARG A 1 83 ? -15.956 10.130 30.123 1.00 58.81 83 ARG A CA 1
ATOM 631 C C . ARG A 1 83 ? -15.278 8.777 29.962 1.00 58.81 83 ARG A C 1
ATOM 633 O O . ARG A 1 83 ? -14.119 8.664 30.342 1.00 58.81 83 ARG A O 1
ATOM 640 N N . GLY A 1 84 ? -15.943 7.771 29.400 1.00 55.81 84 GLY A N 1
ATOM 641 C CA . GLY A 1 84 ? -15.391 6.412 29.383 1.00 55.81 84 GLY A CA 1
ATOM 642 C C . GLY A 1 84 ? -15.242 5.770 28.011 1.00 55.81 84 GLY A C 1
ATOM 643 O O . GLY A 1 84 ? -15.338 4.553 27.886 1.00 55.81 84 GLY A O 1
ATOM 644 N N . GLY A 1 85 ? -14.966 6.569 26.979 1.00 63.69 85 GLY A N 1
ATOM 645 C CA . GLY A 1 85 ? -14.522 6.022 25.702 1.00 63.69 85 GLY A CA 1
ATOM 646 C C . GLY A 1 85 ? -14.731 6.932 24.500 1.00 63.69 85 GLY A C 1
ATOM 647 O O . GLY A 1 85 ? -14.929 8.140 24.625 1.00 63.69 85 GLY A O 1
ATOM 648 N N . LEU A 1 86 ? -14.678 6.305 23.319 1.00 58.59 86 LEU A N 1
ATOM 649 C CA . LEU A 1 86 ? -14.709 6.931 21.992 1.00 58.59 86 LEU A CA 1
ATOM 650 C C . LEU A 1 86 ? -15.861 7.947 21.819 1.00 58.59 86 LEU A C 1
ATOM 652 O O . LEU A 1 86 ? -15.692 8.935 21.108 1.00 58.59 86 LEU A O 1
ATOM 656 N N . TYR A 1 87 ? -16.996 7.749 22.507 1.00 59.69 87 TYR A N 1
ATOM 657 C CA . TYR A 1 87 ? -18.195 8.590 22.377 1.00 59.69 87 TYR A CA 1
ATOM 658 C C . TYR A 1 87 ? -18.134 9.932 23.111 1.00 59.69 87 TYR A C 1
ATOM 660 O O . TYR A 1 87 ? -18.996 10.777 22.894 1.00 59.69 87 TYR A O 1
ATOM 668 N N . GLY A 1 88 ? -17.103 10.185 23.923 1.00 62.59 88 GLY A N 1
ATOM 669 C CA . GLY A 1 88 ? -16.971 11.460 24.635 1.00 62.59 88 GLY A CA 1
ATOM 670 C C . GLY A 1 88 ? -16.682 12.681 23.785 1.00 62.59 88 GLY A C 1
ATOM 671 O O . GLY A 1 88 ? -16.794 13.803 24.266 1.00 62.59 88 GLY A O 1
ATOM 672 N N . ARG A 1 89 ? -16.345 12.471 22.515 1.00 59.56 89 ARG A N 1
ATOM 673 C CA . ARG A 1 89 ? -16.037 13.538 21.559 1.00 59.56 89 ARG A CA 1
ATOM 674 C C . ARG A 1 89 ? -17.161 13.786 20.559 1.00 59.56 89 ARG A C 1
ATOM 676 O O . ARG A 1 89 ? -17.042 14.690 19.740 1.00 59.56 89 ARG A O 1
ATOM 683 N N . PHE A 1 90 ? -18.229 12.990 20.601 1.00 60.31 90 PHE A N 1
ATOM 684 C CA . PHE A 1 90 ? -19.368 13.188 19.718 1.00 60.31 90 PHE A CA 1
ATOM 685 C C . PHE A 1 90 ? -20.285 14.238 20.332 1.00 60.31 90 PHE A C 1
ATOM 687 O O . PHE A 1 90 ? -20.865 14.040 21.397 1.00 60.31 90 PHE A O 1
ATOM 694 N N . VAL A 1 91 ? -20.405 15.363 19.639 1.00 62.06 91 VAL A N 1
ATOM 695 C CA . VAL A 1 91 ? -21.410 16.383 19.924 1.00 62.06 91 VAL A CA 1
ATOM 696 C C . VAL A 1 91 ? -22.611 16.087 19.034 1.00 62.06 91 VAL A C 1
ATOM 698 O O . VAL A 1 91 ? -22.444 15.764 17.857 1.00 62.06 91 VAL A O 1
ATOM 701 N N . LYS A 1 92 ? -23.825 16.157 19.590 1.00 67.69 92 LYS A N 1
ATOM 702 C CA . LYS A 1 92 ? -25.052 16.050 18.795 1.00 67.69 92 LYS A CA 1
ATOM 703 C C . LYS A 1 92 ? -25.040 17.178 17.756 1.00 67.69 92 LYS A C 1
ATOM 705 O O . LYS A 1 92 ? -25.060 18.342 18.140 1.00 67.69 92 LYS A O 1
ATOM 710 N N . GLY A 1 93 ? -24.960 16.827 16.473 1.00 72.50 93 GLY A N 1
ATOM 711 C CA . GLY A 1 93 ? -25.063 17.795 15.380 1.00 72.50 93 GLY A CA 1
ATOM 712 C C . GLY A 1 93 ? -26.483 18.347 15.250 1.00 72.50 93 GLY A C 1
ATOM 713 O O . GLY A 1 93 ? -27.436 17.729 15.737 1.00 72.50 93 GLY A O 1
ATOM 714 N N . ASP A 1 94 ? -26.618 19.500 14.595 1.00 77.62 94 ASP A N 1
ATOM 715 C CA . ASP A 1 94 ? -27.927 20.089 14.312 1.00 77.62 94 ASP A CA 1
ATOM 716 C C . ASP A 1 94 ? -28.786 19.148 13.458 1.00 77.62 94 ASP A C 1
ATOM 718 O O . ASP A 1 94 ? -28.305 18.471 12.545 1.00 77.62 94 ASP A O 1
ATOM 722 N N . GLY A 1 95 ? -30.078 19.084 13.787 1.00 77.75 95 GLY A N 1
ATOM 723 C CA . GLY A 1 95 ? -31.042 18.290 13.034 1.00 77.75 95 GLY A CA 1
ATOM 724 C C . GLY A 1 95 ? -31.265 18.905 11.658 1.00 77.75 95 GLY A C 1
ATOM 725 O O . GLY A 1 95 ? -31.622 20.076 11.556 1.00 77.75 95 GLY A O 1
ATOM 726 N N . VAL A 1 96 ? -31.077 18.122 10.596 1.00 79.69 96 VAL A N 1
ATOM 727 C CA . VAL A 1 96 ? -31.419 18.568 9.241 1.00 79.69 96 VAL A CA 1
ATOM 728 C C . VAL A 1 96 ? -32.949 18.579 9.116 1.00 79.69 96 VAL A C 1
ATOM 730 O O . VAL A 1 96 ? -33.568 17.535 9.343 1.00 79.69 96 VAL A O 1
ATOM 733 N N . PRO A 1 97 ? -33.582 19.721 8.785 1.00 76.88 97 PRO A N 1
ATOM 734 C CA . PRO A 1 97 ? -35.026 19.780 8.596 1.00 76.88 97 PRO A CA 1
ATOM 735 C C . PRO A 1 97 ? -35.436 18.880 7.425 1.00 76.88 97 PRO A C 1
ATOM 737 O O . PRO A 1 97 ? -34.812 18.892 6.363 1.00 76.88 97 PRO A O 1
ATOM 740 N N . GLY A 1 98 ? -36.474 18.068 7.634 1.00 76.25 98 GLY A N 1
ATOM 741 C CA . GLY A 1 98 ? -36.994 17.174 6.604 1.00 76.25 98 GLY A CA 1
ATOM 742 C C . GLY A 1 98 ? -37.540 17.950 5.402 1.00 76.25 98 GLY A C 1
ATOM 743 O O . GLY A 1 98 ? -38.146 19.005 5.556 1.00 76.25 98 GLY A O 1
ATOM 744 N N . THR A 1 99 ? -37.346 17.414 4.196 1.00 73.38 99 THR A N 1
ATOM 745 C CA . THR A 1 99 ? -37.830 18.012 2.933 1.00 73.38 99 THR A CA 1
ATOM 746 C C . THR A 1 99 ? -39.323 17.764 2.681 1.00 73.38 99 THR A C 1
ATOM 748 O O . THR A 1 99 ? -39.875 18.236 1.693 1.00 73.38 99 THR A O 1
ATOM 751 N N . ILE A 1 100 ? -39.996 17.028 3.565 1.00 67.88 100 ILE A N 1
ATOM 752 C CA . ILE A 1 100 ? -41.439 16.796 3.494 1.00 67.88 100 ILE A CA 1
ATOM 753 C C . ILE A 1 100 ? -42.097 17.776 4.460 1.00 67.88 100 ILE A C 1
ATOM 755 O O . ILE A 1 100 ? -42.026 17.605 5.676 1.00 67.88 100 ILE A O 1
ATOM 759 N N . GLY A 1 101 ? -42.612 18.861 3.880 1.00 63.75 101 GLY A N 1
ATOM 760 C CA . GLY A 1 101 ? -43.261 19.962 4.581 1.00 63.75 101 GLY A CA 1
ATOM 761 C C . GLY A 1 101 ? -44.592 19.581 5.232 1.00 63.75 101 GLY A C 1
ATOM 762 O O . GLY A 1 101 ? -45.156 18.524 4.952 1.00 63.75 101 GLY A O 1
ATOM 763 N N . SER A 1 102 ? -45.022 20.491 6.109 1.00 47.06 102 SER A N 1
ATOM 764 C CA . SER A 1 102 ? -46.292 20.562 6.849 1.00 47.06 102 SER A CA 1
ATOM 765 C C . SER A 1 102 ? -47.539 20.204 6.052 1.00 47.06 102 SER A C 1
ATOM 767 O O . SER A 1 102 ? -47.629 20.702 4.905 1.00 47.06 102 SER A O 1
#

Organism: Baudoinia panamericana (strain UAMH 10762) (NCBI:txid717646)

Secondary structure (DSSP, 8-state):
--HHHHHHHTT---TTS-SSTTS-S-SS---PPPP-SSSPTT--TTHHHHT-HHHHHHHHHHHHTTS-PPPHHHHHHHH-TTTSSGGGG---PPPPPPSS--

pLDDT: mean 77.53, std 11.82, range [47.06, 94.94]

Foldseek 3Di:
DPVQVVLVVVVAPGQQAASDPVRPHDRDDDDDDDDPDPDDPPPDPCVVVVVVFVVVLVVQVVVCVPVPDDGLVNVCVVPNPLRRDDCVPDDDDDDDDDPDDD

Sequence (102 aa):
MDTGAYLRKQGWLGDGHSLDHTGKGIKRPLLVSKKVDVLGVGLNKHTAVSDQWWLRAFDQGLKALGTGQESVLSQVQKHGVSRGGLYGRFVKGDGVPGTIGS

Radius of gyration: 27.93 Å; chains: 1; bounding box: 67×33×70 Å